Protein AF-A0A961I9D0-F1 (afdb_monomer_lite)

Foldseek 3Di:
DADVVVRGDDCPDQQVVQCPPDDAQDWRAGPVRDIDGRPDDDDDD

pLDDT: mean 89.57, std 8.67, range [58.75, 97.44]

Structure (mmCIF, N/CA/C/O backbone):
data_AF-A0A961I9D0-F1
#
_entry.id   AF-A0A961I9D0-F1
#
loop_
_atom_site.group_PDB
_atom_site.id
_atom_site.type_symbol
_atom_site.label_atom_id
_atom_site.label_alt_id
_atom_site.label_comp_id
_atom_site.label_asym_id
_atom_site.label_entity_id
_atom_site.label_seq_id
_atom_site.pdbx_PDB_ins_code
_atom_site.Cartn_x
_atom_site.Cartn_y
_atom_site.Cartn_z
_atom_site.occupancy
_atom_site.B_iso_or_equiv
_atom_site.auth_seq_id
_atom_site.auth_comp_id
_atom_site.auth_asym_id
_atom_site.auth_atom_id
_atom_site.pdbx_PDB_model_num
ATOM 1 N N . ASP A 1 1 ? 13.041 -8.807 -4.632 1.00 58.75 1 ASP A N 1
ATOM 2 C CA . ASP A 1 1 ? 13.721 -7.497 -4.588 1.00 58.75 1 ASP A CA 1
ATOM 3 C C . ASP A 1 1 ? 12.784 -6.350 -4.929 1.00 58.75 1 ASP A C 1
ATOM 5 O O . ASP A 1 1 ? 11.788 -6.572 -5.610 1.00 58.75 1 ASP A O 1
ATOM 9 N N . ALA A 1 2 ? 13.055 -5.162 -4.384 1.00 72.12 2 ALA A N 1
ATOM 10 C CA . ALA A 1 2 ? 12.339 -3.921 -4.684 1.00 72.12 2 ALA A CA 1
ATOM 11 C C . ALA A 1 2 ? 13.197 -3.050 -5.615 1.00 72.12 2 ALA A C 1
ATOM 13 O O . ALA A 1 2 ? 14.407 -2.965 -5.421 1.00 72.12 2 ALA A O 1
ATOM 14 N N . ASP A 1 3 ? 12.574 -2.401 -6.598 1.00 80.75 3 ASP A N 1
ATOM 15 C CA . ASP A 1 3 ? 13.227 -1.402 -7.448 1.00 80.75 3 ASP A CA 1
ATOM 16 C C . ASP A 1 3 ? 12.993 -0.025 -6.816 1.00 80.75 3 ASP A C 1
ATOM 18 O O . ASP A 1 3 ? 11.921 0.576 -6.933 1.00 80.75 3 ASP A O 1
ATOM 22 N N . THR A 1 4 ? 13.992 0.454 -6.075 1.00 79.38 4 THR A N 1
ATOM 23 C CA . THR A 1 4 ? 13.913 1.723 -5.342 1.00 79.38 4 THR A CA 1
ATOM 24 C C . THR A 1 4 ? 13.965 2.945 -6.251 1.00 79.38 4 THR A C 1
ATOM 26 O O . THR A 1 4 ? 13.431 3.986 -5.874 1.00 79.38 4 THR A O 1
ATOM 29 N N . GLU A 1 5 ? 14.562 2.835 -7.441 1.00 85.38 5 GLU A N 1
ATOM 30 C CA . GLU A 1 5 ? 14.606 3.936 -8.410 1.00 85.38 5 GLU A CA 1
ATOM 31 C C . GLU A 1 5 ? 13.219 4.181 -9.002 1.00 85.38 5 GLU A C 1
ATOM 33 O O . GLU A 1 5 ? 12.769 5.322 -9.109 1.00 85.38 5 GLU A O 1
ATOM 38 N N . LYS A 1 6 ? 12.494 3.100 -9.300 1.00 83.69 6 LYS A N 1
ATOM 39 C CA . LYS A 1 6 ? 11.125 3.160 -9.828 1.00 83.69 6 LYS A CA 1
ATOM 40 C C . LYS A 1 6 ? 10.048 3.158 -8.747 1.00 83.69 6 LYS A C 1
ATOM 42 O O . LYS A 1 6 ? 8.868 3.239 -9.073 1.00 83.69 6 LYS A O 1
ATOM 47 N N . LYS A 1 7 ? 10.440 3.081 -7.470 1.00 86.88 7 LYS A N 1
ATOM 48 C CA . LYS A 1 7 ? 9.539 2.961 -6.308 1.00 86.88 7 LYS A CA 1
ATOM 49 C C . LYS A 1 7 ? 8.579 1.766 -6.420 1.00 86.88 7 LYS A C 1
ATOM 51 O O . LYS A 1 7 ? 7.435 1.839 -5.979 1.00 86.88 7 LYS A O 1
ATOM 56 N N . ILE A 1 8 ? 9.048 0.663 -7.000 1.00 89.69 8 ILE A N 1
ATOM 57 C CA . ILE A 1 8 ? 8.279 -0.572 -7.165 1.00 89.69 8 ILE A CA 1
ATOM 58 C C . ILE A 1 8 ? 8.674 -1.548 -6.058 1.00 89.69 8 ILE A C 1
ATOM 60 O O . ILE A 1 8 ? 9.852 -1.831 -5.839 1.00 89.69 8 ILE A O 1
ATOM 64 N N . ILE A 1 9 ? 7.674 -2.102 -5.377 1.00 90.19 9 ILE A N 1
ATOM 65 C CA . ILE A 1 9 ? 7.854 -3.133 -4.354 1.00 90.19 9 ILE A CA 1
ATOM 66 C C . ILE A 1 9 ? 7.305 -4.473 -4.850 1.00 90.19 9 ILE A C 1
ATOM 68 O O . ILE A 1 9 ? 6.294 -4.519 -5.546 1.00 90.19 9 ILE A O 1
ATOM 72 N N . SER A 1 10 ? 7.956 -5.576 -4.470 1.00 91.31 10 SER A N 1
ATOM 73 C CA . SER A 1 10 ? 7.421 -6.921 -4.718 1.00 91.31 10 SER A CA 1
ATOM 74 C C . SER A 1 10 ? 6.156 -7.167 -3.887 1.00 91.31 10 SER A C 1
ATOM 76 O O . SER A 1 10 ? 6.071 -6.716 -2.738 1.00 91.31 10 SER A O 1
ATOM 78 N N . TYR A 1 11 ? 5.223 -7.958 -4.429 1.00 89.69 11 TYR A N 1
ATOM 79 C CA . TYR A 1 11 ? 4.023 -8.427 -3.725 1.00 89.69 11 TYR A CA 1
ATOM 80 C C . TYR A 1 11 ? 4.354 -9.225 -2.451 1.00 89.69 11 TYR A C 1
ATOM 82 O O . TYR A 1 11 ? 3.537 -9.324 -1.539 1.00 89.69 11 TYR A O 1
ATOM 90 N N . GLU A 1 12 ? 5.569 -9.773 -2.357 1.00 90.25 12 GLU A N 1
ATOM 91 C CA . GLU A 1 12 ? 6.030 -10.523 -1.187 1.00 90.25 12 GLU A CA 1
ATOM 92 C C . GLU A 1 12 ? 6.459 -9.623 -0.028 1.00 90.25 12 GLU A C 1
ATOM 94 O O . GLU A 1 12 ? 6.597 -10.108 1.096 1.00 90.25 12 GLU A O 1
ATOM 99 N N . SER A 1 13 ? 6.661 -8.326 -0.278 1.00 91.00 13 SER A N 1
ATOM 100 C CA . SER A 1 13 ? 7.087 -7.388 0.757 1.00 91.00 13 SER A CA 1
ATOM 101 C C . SER A 1 13 ? 5.992 -7.185 1.818 1.00 91.00 13 SER A C 1
ATOM 103 O O . SER A 1 13 ? 4.803 -7.182 1.480 1.00 91.00 13 SER A O 1
ATOM 105 N N . PRO A 1 14 ? 6.356 -6.952 3.095 1.00 91.12 14 PRO A N 1
ATOM 106 C CA . PRO A 1 14 ? 5.378 -6.695 4.156 1.00 91.12 14 PRO A CA 1
ATOM 107 C C . PRO A 1 14 ? 4.422 -5.540 3.831 1.00 91.12 14 PRO A C 1
ATOM 109 O O . PRO A 1 14 ? 3.233 -5.611 4.127 1.00 91.12 14 PRO A O 1
ATOM 112 N N . LEU A 1 15 ? 4.929 -4.498 3.162 1.00 91.19 15 LEU A N 1
ATOM 113 C CA . LEU A 1 15 ? 4.121 -3.357 2.742 1.00 91.19 15 LEU A CA 1
ATOM 114 C C . LEU A 1 15 ? 3.122 -3.718 1.646 1.00 91.19 15 LEU A C 1
ATOM 116 O O . LEU A 1 15 ? 1.957 -3.352 1.759 1.00 91.19 15 LEU A O 1
ATOM 120 N N . ALA A 1 16 ? 3.539 -4.466 0.623 1.00 92.44 16 ALA A N 1
ATOM 121 C CA . ALA A 1 16 ? 2.614 -4.888 -0.422 1.00 92.44 16 ALA A CA 1
ATOM 122 C C . ALA A 1 16 ? 1.498 -5.772 0.147 1.00 92.44 16 ALA A C 1
ATOM 124 O O . ALA A 1 16 ? 0.332 -5.545 -0.155 1.00 92.44 16 ALA A O 1
ATOM 125 N N . ARG A 1 17 ? 1.827 -6.712 1.041 1.00 93.19 17 ARG A N 1
ATOM 126 C CA . ARG A 1 17 ? 0.827 -7.560 1.712 1.00 93.19 17 ARG A CA 1
ATOM 127 C C . ARG A 1 17 ? -0.206 -6.750 2.492 1.00 93.19 17 ARG A C 1
ATOM 129 O O . ARG A 1 17 ? -1.385 -7.074 2.432 1.00 93.19 17 ARG A O 1
ATOM 136 N N . ALA A 1 18 ? 0.224 -5.692 3.178 1.00 93.88 18 ALA A N 1
ATOM 137 C CA . ALA A 1 18 ? -0.675 -4.810 3.920 1.00 93.88 18 ALA A CA 1
ATOM 138 C C . ALA A 1 18 ? -1.577 -3.944 3.015 1.00 93.88 18 ALA A C 1
ATOM 140 O O . ALA A 1 18 ? -2.624 -3.478 3.464 1.00 93.88 18 ALA A O 1
ATOM 141 N N . LEU A 1 19 ? -1.174 -3.720 1.759 1.00 93.62 19 LEU A N 1
ATOM 142 C CA . LEU A 1 19 ? -1.898 -2.907 0.775 1.00 93.62 19 LEU A CA 1
ATOM 143 C C . LEU A 1 19 ? -2.832 -3.729 -0.128 1.00 93.62 19 LEU A C 1
ATOM 145 O O . LEU A 1 19 ? -3.819 -3.190 -0.626 1.00 93.62 19 LEU A O 1
ATOM 149 N N . ILE A 1 20 ? -2.543 -5.013 -0.370 1.00 92.25 20 ILE A N 1
ATOM 150 C CA . ILE A 1 20 ? -3.364 -5.870 -1.238 1.00 92.25 20 ILE A CA 1
ATOM 151 C C . ILE A 1 20 ? -4.804 -5.934 -0.708 1.00 92.25 20 ILE A C 1
ATOM 153 O O . ILE A 1 20 ? -5.048 -6.250 0.454 1.00 92.25 20 ILE A O 1
ATOM 157 N N . GLY A 1 21 ? -5.765 -5.643 -1.589 1.00 92.62 21 GLY A N 1
ATOM 158 C CA . GLY A 1 21 ? -7.195 -5.644 -1.271 1.00 92.62 21 GLY A CA 1
ATOM 159 C C . GLY A 1 21 ? -7.698 -4.386 -0.558 1.00 92.62 21 GLY A C 1
ATOM 160 O O . GLY A 1 21 ? -8.900 -4.289 -0.324 1.00 92.62 21 GLY A O 1
ATOM 161 N N . LYS A 1 22 ? -6.822 -3.423 -0.237 1.00 95.81 22 LYS A N 1
ATOM 162 C CA . LYS A 1 22 ? -7.229 -2.131 0.323 1.00 95.81 22 LYS A CA 1
ATOM 163 C C . LYS A 1 22 ? -7.782 -1.195 -0.742 1.00 95.81 22 LYS A C 1
ATOM 165 O O . LYS A 1 22 ? -7.323 -1.175 -1.882 1.00 95.81 22 LYS A O 1
ATOM 170 N N . SER A 1 23 ? -8.749 -0.390 -0.327 1.00 97.44 23 SER A N 1
ATOM 171 C CA . SER A 1 23 ? -9.364 0.669 -1.124 1.00 97.44 23 SER A CA 1
ATOM 172 C C . SER A 1 23 ? -8.827 2.048 -0.740 1.00 97.44 23 SER A C 1
ATOM 174 O O . SER A 1 23 ? -8.242 2.238 0.326 1.00 97.44 23 SER A O 1
ATOM 176 N N . VAL A 1 24 ? -9.051 3.037 -1.609 1.00 97.12 24 VAL A N 1
ATOM 177 C CA . VAL A 1 24 ? -8.743 4.445 -1.314 1.00 97.12 24 VAL A CA 1
ATOM 178 C C . VAL A 1 24 ? -9.476 4.891 -0.042 1.00 97.12 24 VAL A C 1
ATOM 180 O O . VAL A 1 24 ? -10.662 4.622 0.127 1.00 97.12 24 VAL A O 1
ATOM 183 N N . GLY A 1 25 ? -8.759 5.577 0.846 1.00 96.88 25 GLY A N 1
ATOM 184 C CA . GLY A 1 25 ? -9.224 6.028 2.156 1.00 96.88 25 GLY A CA 1
ATOM 185 C C . GLY A 1 25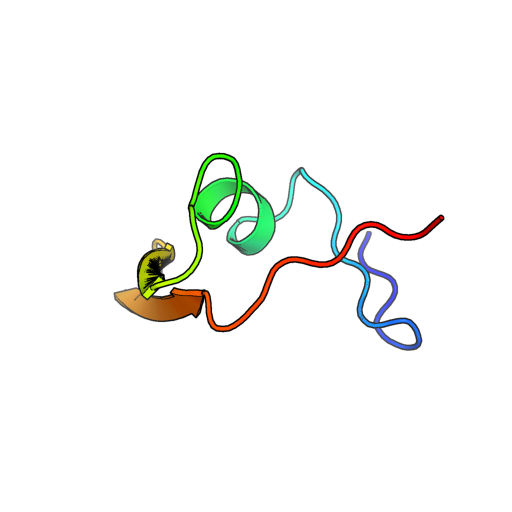 ? -9.014 5.018 3.286 1.00 96.88 25 GLY A C 1
ATOM 186 O O . GLY A 1 25 ? -9.131 5.395 4.451 1.00 96.88 25 GLY A O 1
ATOM 187 N N . GLU A 1 26 ? -8.675 3.761 2.987 1.00 97.38 26 GLU A N 1
ATOM 188 C CA . GLU A 1 26 ? -8.408 2.766 4.024 1.00 97.38 26 GLU A CA 1
ATOM 189 C C . GLU A 1 26 ? -6.986 2.860 4.587 1.00 97.38 26 GLU A C 1
ATOM 191 O O . GLU A 1 26 ? -6.035 3.250 3.905 1.00 97.38 26 GLU A O 1
ATOM 196 N N . THR A 1 27 ? -6.839 2.432 5.842 1.00 96.38 27 THR A N 1
ATOM 197 C CA . THR A 1 27 ? -5.544 2.338 6.520 1.00 96.38 27 THR A CA 1
ATOM 198 C C . THR A 1 27 ? -4.931 0.948 6.334 1.00 96.38 27 THR A C 1
ATOM 200 O O . THR A 1 27 ? -5.551 -0.072 6.651 1.00 96.38 27 THR A O 1
ATOM 203 N N . ALA A 1 28 ? -3.687 0.912 5.864 1.00 94.88 28 ALA A N 1
ATOM 204 C CA . ALA A 1 28 ? -2.806 -0.246 5.877 1.00 94.88 28 ALA A CA 1
ATOM 205 C C . ALA A 1 28 ? -1.884 -0.180 7.102 1.00 94.88 28 ALA A C 1
ATOM 207 O O . ALA A 1 28 ? -1.195 0.819 7.323 1.00 94.88 28 ALA A O 1
ATOM 208 N N . GLN A 1 29 ? -1.868 -1.249 7.894 1.00 94.81 29 GLN A N 1
ATOM 209 C CA . GLN A 1 29 ? -1.022 -1.379 9.078 1.00 94.81 29 GLN A CA 1
ATOM 210 C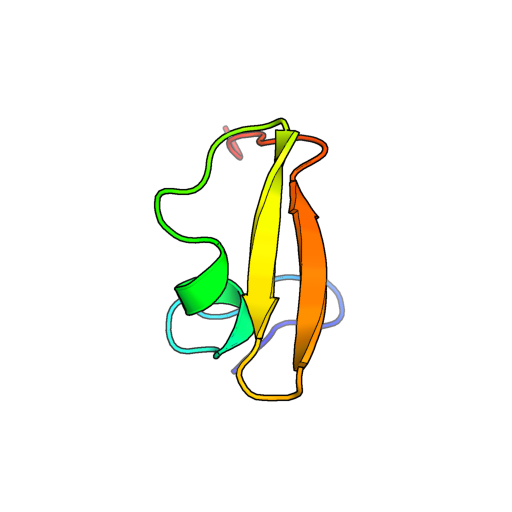 C . GLN A 1 29 ? 0.095 -2.384 8.803 1.00 94.81 29 GLN A C 1
ATOM 212 O O . GLN A 1 29 ? -0.156 -3.487 8.324 1.00 94.81 29 GLN A O 1
ATOM 217 N N . LEU A 1 30 ? 1.329 -1.998 9.117 1.00 92.06 30 LEU A N 1
ATOM 218 C CA . LEU A 1 30 ? 2.473 -2.901 9.123 1.00 92.06 30 LEU A CA 1
ATOM 219 C C . LEU A 1 30 ? 2.630 -3.557 10.493 1.00 92.06 30 LEU A C 1
ATOM 221 O O . LEU A 1 30 ? 2.367 -2.932 11.520 1.00 92.06 30 LEU A O 1
ATOM 225 N N . ASP A 1 31 ? 3.228 -4.746 10.513 1.00 85.19 31 ASP A N 1
ATOM 226 C CA . ASP A 1 31 ? 3.581 -5.467 11.748 1.00 85.19 31 ASP A CA 1
ATOM 227 C C . ASP A 1 31 ? 4.530 -4.671 12.663 1.00 85.19 31 ASP A C 1
ATOM 229 O O . ASP A 1 31 ? 4.583 -4.885 13.869 1.00 85.19 31 ASP A O 1
ATOM 233 N N . SER A 1 32 ? 5.253 -3.694 12.102 1.00 87.69 32 SER A N 1
ATOM 234 C CA . SER A 1 32 ? 6.080 -2.743 12.862 1.00 87.69 32 SER A CA 1
ATOM 235 C C . SER A 1 32 ? 5.277 -1.683 13.634 1.00 87.69 32 SER A C 1
ATOM 237 O O . SER A 1 32 ? 5.871 -0.821 14.277 1.00 87.69 32 SER A O 1
ATOM 239 N N . GLY A 1 33 ? 3.943 -1.696 13.543 1.00 88.88 33 GLY A N 1
ATOM 240 C CA . GLY A 1 33 ? 3.046 -0.715 14.161 1.00 88.88 33 GLY A CA 1
ATOM 241 C C . GLY A 1 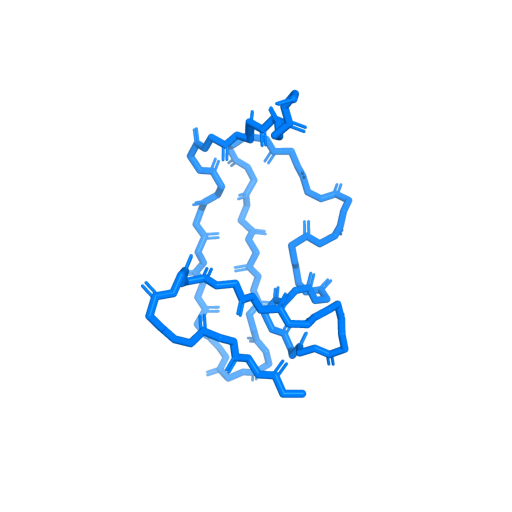33 ? 2.878 0.584 13.366 1.00 88.88 33 GLY A C 1
ATOM 242 O O . GLY A 1 33 ? 2.162 1.481 13.806 1.00 88.88 33 GLY A O 1
ATOM 243 N N . LYS A 1 34 ? 3.521 0.707 12.197 1.00 92.81 34 LYS A N 1
ATOM 244 C CA . LYS A 1 34 ? 3.351 1.858 11.298 1.00 92.81 34 LYS A CA 1
ATOM 245 C C . LYS A 1 34 ? 2.048 1.748 10.510 1.00 92.81 34 LYS A C 1
ATOM 247 O O . LYS A 1 34 ? 1.751 0.687 9.967 1.00 92.81 34 LYS A O 1
ATOM 252 N N . ASN A 1 35 ? 1.347 2.871 10.380 1.00 94.25 35 ASN A N 1
ATOM 253 C CA . ASN A 1 35 ? 0.087 2.977 9.651 1.00 94.25 35 ASN A CA 1
ATOM 254 C C . ASN A 1 35 ? 0.228 3.932 8.464 1.00 94.25 35 ASN A C 1
ATOM 256 O O . ASN A 1 35 ? 0.870 4.976 8.580 1.00 94.25 35 ASN A O 1
ATOM 260 N N . PHE A 1 36 ? -0.407 3.582 7.349 1.00 93.75 36 PHE A N 1
ATOM 261 C CA . PHE A 1 36 ? -0.436 4.365 6.115 1.00 93.75 36 PHE A CA 1
ATOM 262 C C . PHE A 1 36 ? -1.867 4.436 5.598 1.00 93.75 36 PHE A C 1
ATOM 264 O O . PHE A 1 36 ? -2.581 3.441 5.667 1.00 93.75 36 PHE A O 1
ATOM 271 N N . VAL A 1 37 ? -2.282 5.581 5.062 1.00 96.56 37 VAL A N 1
ATOM 272 C CA . VAL A 1 37 ? -3.591 5.730 4.414 1.00 96.56 37 VAL A CA 1
ATOM 273 C C . VAL A 1 37 ? -3.405 5.623 2.907 1.00 96.56 37 VAL A C 1
ATOM 275 O O . VAL A 1 37 ? -2.494 6.234 2.347 1.00 96.56 37 VAL A O 1
ATOM 278 N N . VAL A 1 38 ? -4.255 4.841 2.244 1.00 96.38 38 VAL A N 1
ATOM 279 C CA . VAL A 1 38 ? -4.252 4.732 0.783 1.00 96.38 38 VAL A CA 1
ATOM 280 C C . VAL A 1 38 ? -4.898 5.984 0.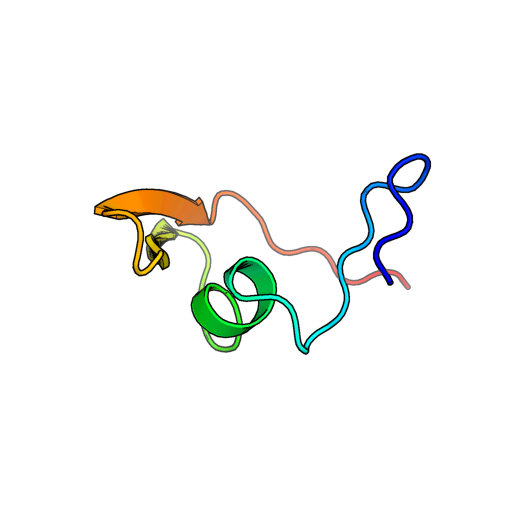196 1.00 96.38 38 VAL A C 1
ATOM 282 O O . VAL A 1 38 ? -6.116 6.116 0.187 1.00 96.38 38 VAL A O 1
ATOM 285 N N . GLU A 1 39 ? -4.095 6.919 -0.303 1.00 97.00 39 GLU A N 1
ATOM 286 C CA . GLU A 1 39 ? -4.621 8.165 -0.881 1.00 97.00 39 GLU A CA 1
ATOM 287 C C . GLU A 1 39 ? -5.130 7.990 -2.316 1.00 97.00 39 GLU A C 1
ATOM 289 O O . GLU A 1 39 ? -6.075 8.661 -2.733 1.00 97.00 39 GLU A O 1
ATOM 294 N N . ARG A 1 40 ? -4.501 7.100 -3.093 1.00 95.88 40 ARG A N 1
ATOM 295 C CA . ARG A 1 40 ? -4.824 6.894 -4.507 1.00 95.88 40 ARG A CA 1
ATOM 296 C C . ARG A 1 40 ? -4.383 5.514 -4.995 1.00 95.88 40 ARG A C 1
ATOM 298 O O . ARG A 1 40 ? -3.360 5.005 -4.548 1.00 95.88 40 ARG A O 1
ATOM 305 N N . ILE A 1 41 ? -5.132 4.945 -5.941 1.00 94.44 41 ILE A N 1
ATOM 306 C CA . ILE A 1 41 ? -4.771 3.734 -6.690 1.00 94.44 41 ILE A CA 1
ATOM 307 C C . ILE A 1 41 ? -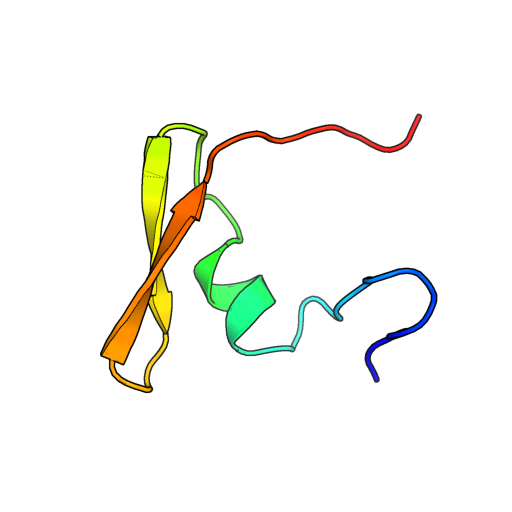4.883 4.056 -8.182 1.00 94.44 41 ILE A C 1
ATOM 309 O O . ILE A 1 41 ? -5.945 4.457 -8.652 1.00 94.44 41 ILE A O 1
ATOM 313 N N . GLU A 1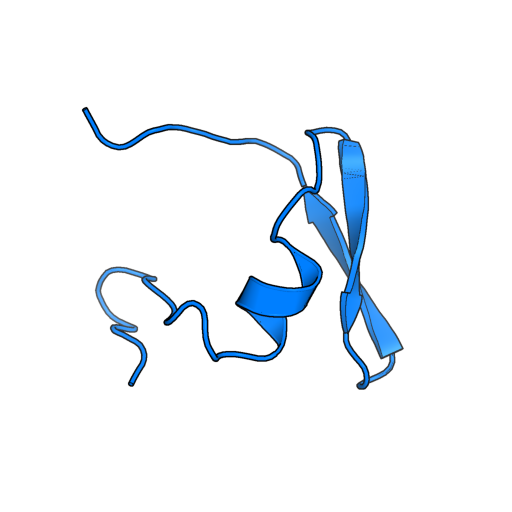 42 ? -3.788 3.885 -8.918 1.00 93.75 42 GLU A N 1
ATOM 314 C CA . GLU A 1 42 ? -3.710 4.089 -10.366 1.00 93.75 42 GLU A CA 1
ATOM 315 C C . GLU A 1 42 ? -3.160 2.808 -11.004 1.00 93.75 42 GLU A C 1
ATOM 317 O O . GLU A 1 42 ? -2.216 2.206 -10.492 1.00 93.75 42 GLU A O 1
ATOM 322 N N . SER A 1 43 ? -3.768 2.364 -12.104 1.00 86.75 43 SER A N 1
ATOM 323 C CA . SER A 1 43 ? -3.253 1.233 -12.884 1.00 86.75 43 SER A CA 1
ATOM 324 C C . SER A 1 43 ? -2.285 1.760 -13.934 1.00 86.75 43 SER A C 1
ATOM 326 O O . SER A 1 43 ? -2.625 2.694 -14.659 1.00 86.75 43 SER A O 1
ATOM 328 N N . ALA A 1 44 ? -1.096 1.165 -14.026 1.00 76.31 44 ALA A N 1
ATOM 329 C CA . ALA A 1 44 ? -0.210 1.407 -15.156 1.00 76.31 44 ALA A CA 1
ATOM 330 C C . ALA A 1 44 ? -0.855 0.774 -16.400 1.00 76.31 44 ALA A C 1
ATOM 332 O O . ALA A 1 44 ? -0.901 -0.451 -16.509 1.00 76.31 44 ALA A O 1
ATOM 333 N N . LEU A 1 45 ? -1.441 1.614 -17.257 1.00 58.94 45 LEU A N 1
ATOM 334 C CA . LEU A 1 45 ? -1.905 1.245 -18.597 1.00 58.94 45 LEU A CA 1
ATOM 335 C C . LEU A 1 45 ? -0.715 1.095 -19.548 1.00 58.94 45 LEU A C 1
ATOM 337 O O . LEU A 1 45 ? 0.210 1.936 -19.458 1.00 58.94 45 LEU A O 1
#

Secondary structure (DSSP, 8-state):
--BTTTTB--TTSHHHHHHTTPPTTPEEE-TTS-EEE--------

Radius of gyration: 11.05 Å; chains: 1; bounding box: 24×19×33 Å

Sequence (45 aa):
DADTEKKIISYESPLARALIGKSVGETAQLDSGKNFVVERIESAL